Protein AF-A0A7X7T8X7-F1 (afdb_monomer_lite)

pLDDT: mean 80.02, std 18.29, range [38.0, 97.75]

Secondary structure (DSSP, 8-state):
---------------SS-PPEEEEEES-SS--TT----EEEEESS--S-TT-TTT---EEEEEPTTS-EEEEE-------EE-SS-TT-EE-----

Structure (mmCIF, N/CA/C/O backbone):
data_AF-A0A7X7T8X7-F1
#
_entry.id   AF-A0A7X7T8X7-F1
#
loop_
_atom_site.group_PDB
_atom_site.id
_atom_site.type_symbol
_atom_site.label_atom_id
_atom_site.label_alt_id
_atom_site.label_comp_id
_atom_site.label_asym_id
_atom_site.label_entity_id
_atom_site.label_seq_id
_atom_site.pdbx_PDB_ins_code
_atom_site.Cartn_x
_atom_site.Cartn_y
_atom_site.Cartn_z
_atom_site.occupancy
_atom_site.B_iso_or_equiv
_atom_site.auth_seq_id
_atom_site.auth_comp_id
_atom_site.auth_asym_id
_atom_site.auth_atom_id
_atom_site.pdbx_PDB_model_num
ATOM 1 N N . MET A 1 1 ? 59.453 -0.781 17.212 1.00 38.00 1 MET A N 1
ATOM 2 C CA . MET A 1 1 ? 58.799 -1.520 16.116 1.00 38.00 1 MET A CA 1
ATOM 3 C C . MET A 1 1 ? 57.354 -1.756 16.537 1.00 38.00 1 MET A C 1
ATOM 5 O O . MET A 1 1 ? 57.123 -2.426 17.528 1.00 38.00 1 MET A O 1
ATOM 9 N N . ILE A 1 2 ? 56.467 -1.016 15.872 1.00 48.25 2 ILE A N 1
ATOM 10 C CA . ILE A 1 2 ? 54.995 -1.018 15.793 1.00 48.25 2 ILE A CA 1
ATOM 11 C C . ILE A 1 2 ? 54.175 -2.142 16.465 1.00 48.25 2 ILE A C 1
ATOM 13 O O . ILE A 1 2 ? 54.351 -3.315 16.159 1.00 48.25 2 ILE A O 1
ATOM 17 N N . LEU A 1 3 ? 53.161 -1.737 17.243 1.00 40.50 3 LEU A N 1
ATOM 18 C CA . LEU A 1 3 ? 51.887 -2.458 17.383 1.00 40.50 3 LEU A CA 1
ATOM 19 C C . LEU A 1 3 ? 50.755 -1.425 17.579 1.00 40.50 3 LEU A C 1
ATOM 21 O O . LEU A 1 3 ? 50.636 -0.812 18.633 1.00 40.50 3 LEU A O 1
ATOM 25 N N . SER A 1 4 ? 50.161 -0.964 16.474 1.00 47.97 4 SER A N 1
ATOM 26 C CA . SER A 1 4 ? 48.800 -1.310 16.014 1.00 47.97 4 SER A CA 1
ATOM 27 C C . SER A 1 4 ? 47.686 -1.008 17.021 1.00 47.97 4 SER A C 1
ATOM 29 O O . SER A 1 4 ? 47.231 -1.885 17.748 1.00 47.97 4 SER A O 1
ATOM 31 N N . GLY A 1 5 ? 47.203 0.237 16.998 1.00 48.91 5 GLY A N 1
ATOM 32 C CA . GLY A 1 5 ? 45.880 0.594 17.501 1.00 48.91 5 GLY A CA 1
ATOM 33 C C . GLY A 1 5 ? 44.852 0.405 16.388 1.00 48.91 5 GLY A C 1
ATOM 34 O O . GLY A 1 5 ? 44.849 1.156 15.414 1.00 48.91 5 GLY A O 1
ATOM 35 N N . LEU A 1 6 ? 44.003 -0.613 16.516 1.00 48.28 6 LEU A N 1
ATOM 36 C CA . LEU A 1 6 ? 42.845 -0.810 15.651 1.00 48.28 6 LEU A CA 1
ATOM 37 C C . LEU A 1 6 ? 41.835 0.305 15.970 1.00 48.28 6 LEU A C 1
ATOM 39 O O . LEU A 1 6 ? 41.095 0.227 16.947 1.00 48.28 6 LEU A O 1
ATOM 43 N N . CYS A 1 7 ? 41.853 1.386 15.193 1.00 43.59 7 CYS A N 1
ATOM 44 C CA . CYS A 1 7 ? 40.827 2.418 15.267 1.00 43.59 7 CYS A CA 1
ATOM 45 C C . CYS A 1 7 ? 39.565 1.856 14.603 1.00 43.59 7 CYS A C 1
ATOM 47 O O . CYS A 1 7 ? 39.525 1.666 13.388 1.00 43.59 7 CYS A O 1
ATOM 49 N N . LEU A 1 8 ? 38.558 1.519 15.409 1.00 38.38 8 LEU A N 1
ATOM 50 C CA . LEU A 1 8 ? 37.237 1.160 14.913 1.00 38.38 8 LEU A CA 1
ATOM 51 C C . LEU A 1 8 ? 36.558 2.445 14.423 1.00 38.38 8 LEU A C 1
ATOM 53 O O . LEU A 1 8 ? 35.901 3.144 15.192 1.00 38.38 8 LEU A O 1
ATOM 57 N N . THR A 1 9 ? 36.754 2.795 13.155 1.00 55.06 9 THR A N 1
ATOM 58 C CA . THR A 1 9 ? 36.040 3.916 12.545 1.00 55.06 9 THR A CA 1
ATOM 59 C C . THR A 1 9 ? 34.604 3.476 12.278 1.00 55.06 9 THR A C 1
ATOM 61 O O . THR A 1 9 ? 34.336 2.742 11.329 1.00 55.06 9 THR A O 1
ATOM 64 N N . ALA A 1 10 ? 33.667 3.901 13.124 1.00 53.84 10 ALA A N 1
ATOM 65 C CA . ALA A 1 10 ? 32.249 3.798 12.815 1.00 53.84 10 ALA A CA 1
ATOM 66 C C . ALA A 1 10 ? 31.944 4.742 11.642 1.00 53.84 10 ALA A C 1
ATOM 68 O O . ALA A 1 10 ? 31.911 5.961 11.804 1.00 53.84 10 ALA A O 1
ATOM 69 N N . ALA A 1 11 ? 31.758 4.187 10.445 1.00 55.69 11 ALA A N 1
ATOM 70 C CA . ALA A 1 11 ? 31.196 4.938 9.335 1.00 55.69 11 ALA A CA 1
ATOM 71 C C . ALA A 1 11 ? 29.696 5.103 9.596 1.00 55.69 11 ALA A C 1
ATOM 73 O O . ALA A 1 11 ? 28.931 4.141 9.537 1.00 55.69 11 ALA A O 1
ATOM 74 N N . ILE A 1 12 ? 29.275 6.327 9.903 1.00 49.31 12 ILE A N 1
ATOM 75 C CA . ILE A 1 12 ? 27.864 6.695 9.875 1.00 49.31 12 ILE A CA 1
ATOM 76 C C . ILE A 1 12 ? 27.509 6.777 8.391 1.00 49.31 12 ILE A C 1
ATOM 78 O O . ILE A 1 12 ? 27.818 7.769 7.736 1.00 49.31 12 ILE A O 1
ATOM 82 N N . VAL A 1 13 ? 26.947 5.710 7.825 1.00 54.91 13 VAL A N 1
ATOM 83 C CA . VAL A 1 13 ? 26.333 5.793 6.498 1.00 54.91 13 VAL A CA 1
ATOM 84 C C . VAL A 1 13 ? 25.006 6.514 6.721 1.00 54.91 13 VAL A C 1
ATOM 86 O O . VAL A 1 13 ? 24.137 5.943 7.385 1.00 54.91 13 VAL A O 1
ATOM 89 N N . PRO A 1 14 ? 24.825 7.767 6.266 1.00 51.22 14 PRO A N 1
ATOM 90 C CA . PRO A 1 14 ? 23.514 8.381 6.333 1.00 51.22 14 PRO A CA 1
ATOM 91 C C . PRO A 1 14 ? 22.576 7.504 5.505 1.00 51.22 14 PRO A C 1
ATOM 93 O O . PRO A 1 14 ? 22.747 7.374 4.292 1.00 51.22 14 PRO A O 1
ATOM 96 N N . VAL A 1 15 ? 21.592 6.876 6.154 1.00 54.00 15 VAL A N 1
ATOM 97 C CA . VAL A 1 15 ? 20.432 6.390 5.413 1.00 54.00 15 VAL A CA 1
ATOM 98 C C . VAL A 1 15 ? 19.807 7.665 4.852 1.00 54.00 15 VAL A C 1
ATOM 100 O O . VAL A 1 15 ? 19.369 8.533 5.605 1.00 54.00 15 VAL A O 1
ATOM 103 N N . LEU A 1 16 ? 19.913 7.867 3.541 1.00 53.94 16 LEU A N 1
ATOM 104 C CA . LEU A 1 16 ? 19.284 8.990 2.852 1.00 53.94 16 LEU A CA 1
ATOM 105 C C . LEU A 1 16 ? 17.798 8.978 3.231 1.00 53.94 16 LEU A C 1
ATOM 107 O O . LEU A 1 16 ? 17.111 8.064 2.803 1.00 53.94 16 LEU A O 1
ATOM 111 N N . GLY A 1 17 ? 17.380 9.911 4.100 1.00 61.19 17 GLY A N 1
ATOM 112 C CA . GLY A 1 17 ? 16.025 10.226 4.594 1.00 61.19 17 GLY A CA 1
ATOM 113 C C . GLY A 1 17 ? 15.016 9.081 4.667 1.00 61.19 17 GLY A C 1
ATOM 114 O O . GLY A 1 17 ? 14.618 8.574 3.627 1.00 61.19 17 GLY A O 1
ATOM 115 N N . ALA A 1 18 ? 14.562 8.690 5.864 1.00 76.50 18 ALA A N 1
ATOM 116 C CA . ALA A 1 18 ? 13.507 7.680 6.043 1.00 76.50 18 ALA A CA 1
ATOM 117 C C . ALA A 1 18 ? 12.357 7.868 5.031 1.00 76.50 18 ALA A C 1
ATOM 119 O O . ALA A 1 18 ? 11.948 8.997 4.773 1.00 76.50 18 ALA A O 1
ATOM 120 N N . THR A 1 19 ? 11.872 6.781 4.421 1.00 86.31 19 THR A N 1
ATOM 121 C CA . THR A 1 19 ? 10.696 6.859 3.543 1.00 86.31 19 THR A CA 1
ATOM 122 C C . THR A 1 19 ? 9.521 7.391 4.352 1.00 86.31 19 THR A C 1
ATOM 124 O O . THR A 1 19 ? 9.165 6.818 5.380 1.00 86.31 19 THR A O 1
ATOM 127 N N . GLU A 1 20 ? 8.919 8.474 3.880 1.00 91.69 20 GLU A N 1
ATOM 128 C CA . GLU A 1 20 ? 7.760 9.091 4.513 1.00 91.69 20 GLU A CA 1
ATOM 129 C C . GLU A 1 20 ? 6.502 8.699 3.746 1.00 91.69 20 GLU A C 1
ATOM 131 O O . GLU A 1 20 ? 6.500 8.668 2.513 1.00 91.69 20 GLU A O 1
ATOM 136 N N . ILE A 1 21 ? 5.432 8.417 4.487 1.00 92.12 21 ILE A N 1
ATOM 137 C CA . ILE A 1 21 ? 4.090 8.228 3.939 1.00 92.12 21 ILE A CA 1
ATOM 138 C C . ILE A 1 21 ? 3.353 9.558 4.064 1.00 92.12 21 ILE A C 1
ATOM 140 O O . ILE A 1 21 ? 3.303 10.151 5.141 1.00 92.12 21 ILE A O 1
ATOM 144 N N . SER A 1 22 ? 2.758 10.019 2.972 1.00 95.06 22 SER A N 1
ATOM 145 C CA . SER A 1 22 ? 1.979 11.258 2.930 1.00 95.06 22 SER A CA 1
ATOM 146 C C . SER A 1 22 ? 0.739 11.101 2.051 1.00 95.06 22 SER A C 1
ATOM 148 O O . SER A 1 22 ? 0.559 10.077 1.393 1.00 95.06 22 SER A O 1
ATOM 150 N N . GLY A 1 23 ? -0.145 12.105 2.059 1.00 93.44 23 GLY A N 1
ATOM 151 C CA . GLY A 1 23 ? -1.290 12.151 1.144 1.00 93.44 23 GLY A CA 1
ATOM 152 C C . GLY A 1 23 ? -2.255 10.974 1.294 1.00 93.44 23 GLY A C 1
ATOM 153 O O . GLY A 1 23 ? -2.780 10.498 0.294 1.00 93.44 23 GLY A O 1
ATOM 154 N N . ILE A 1 24 ? -2.453 10.481 2.523 1.00 94.19 24 ILE A N 1
ATOM 155 C CA . ILE A 1 24 ? -3.385 9.382 2.787 1.00 94.19 24 ILE A CA 1
ATOM 156 C C . ILE A 1 24 ? -4.797 9.847 2.427 1.00 94.19 24 IL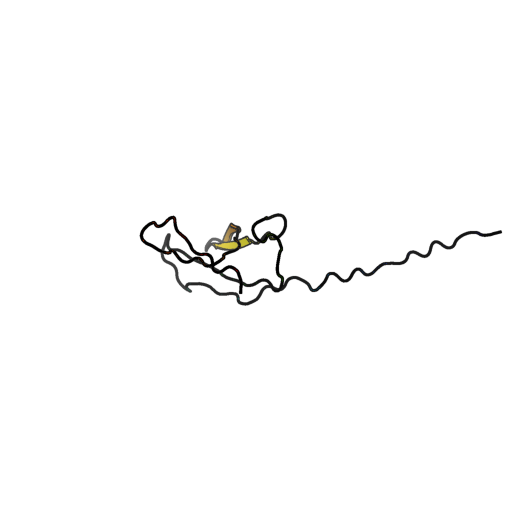E A C 1
ATOM 158 O O . ILE A 1 24 ? -5.321 10.794 3.016 1.00 94.19 24 ILE A O 1
ATOM 162 N N . GLY A 1 25 ? -5.405 9.167 1.465 1.00 95.00 25 GLY A N 1
ATOM 163 C CA . GLY A 1 25 ? -6.762 9.403 1.004 1.00 95.00 25 GLY A CA 1
ATOM 164 C C . GLY A 1 25 ? -7.540 8.099 0.927 1.00 95.00 25 GLY A C 1
ATOM 165 O O . GLY A 1 25 ? -6.966 7.020 0.799 1.00 95.00 25 GLY A O 1
ATOM 166 N N . GLN A 1 26 ? -8.861 8.209 0.996 1.00 95.00 26 GLN A N 1
ATOM 167 C CA . GLN A 1 26 ? -9.776 7.095 0.773 1.00 95.00 26 GLN A CA 1
ATOM 168 C C . GLN A 1 26 ? -10.870 7.521 -0.199 1.00 95.00 26 GLN A C 1
ATOM 170 O O . GLN A 1 26 ? -11.282 8.683 -0.201 1.00 95.00 26 GLN A O 1
ATOM 175 N N . ASN A 1 27 ? -11.363 6.586 -1.007 1.00 94.75 27 ASN A N 1
ATOM 176 C CA . ASN A 1 27 ? -12.387 6.887 -2.007 1.00 94.75 27 ASN A CA 1
ATOM 177 C C . ASN A 1 27 ? -13.785 7.141 -1.407 1.00 94.75 27 ASN A C 1
ATOM 179 O O . ASN A 1 27 ? -14.598 7.809 -2.041 1.00 94.75 27 ASN A O 1
ATOM 183 N N . SER A 1 28 ? -14.087 6.612 -0.215 1.00 94.25 28 SER A N 1
ATOM 184 C CA . SER A 1 28 ? -15.375 6.810 0.465 1.00 94.25 28 SER A CA 1
ATOM 185 C C . SER A 1 28 ? -15.272 6.594 1.978 1.00 94.25 28 SER A C 1
ATOM 187 O O . SER A 1 28 ? -14.476 5.783 2.432 1.00 94.25 28 SER A O 1
ATOM 189 N N . GLY A 1 29 ? -16.096 7.290 2.769 1.00 92.06 29 GLY A N 1
ATOM 190 C CA . GLY A 1 29 ? -16.243 7.035 4.213 1.00 92.06 29 GLY A CA 1
ATOM 191 C C . GLY A 1 29 ? -17.234 5.915 4.553 1.00 92.06 29 GLY A C 1
ATOM 192 O O . GLY A 1 29 ? -17.227 5.403 5.668 1.00 92.06 29 GLY A O 1
ATOM 193 N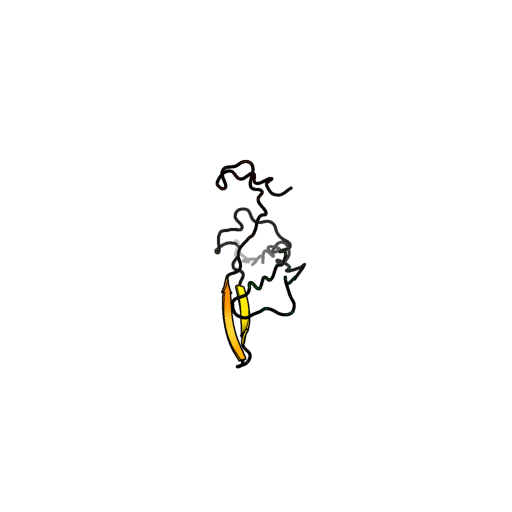 N . GLU A 1 30 ? -18.066 5.520 3.591 1.00 93.25 30 GLU A N 1
ATOM 194 C CA . GLU A 1 30 ? -19.029 4.428 3.714 1.00 93.25 30 GLU A CA 1
ATOM 195 C C . GLU A 1 30 ? -18.991 3.581 2.441 1.00 93.25 30 GLU A C 1
ATOM 197 O O . GLU A 1 30 ? -18.990 4.113 1.327 1.00 93.25 30 GLU A O 1
ATOM 202 N N . VAL A 1 31 ? -18.944 2.257 2.582 1.00 93.19 31 VAL A N 1
ATOM 203 C CA . VAL A 1 31 ? -18.914 1.341 1.437 1.00 93.19 31 VAL A CA 1
ATOM 204 C C . VAL A 1 31 ? -19.971 0.262 1.590 1.00 93.19 31 VAL A C 1
ATOM 206 O O . VAL A 1 31 ? -20.138 -0.330 2.656 1.00 93.19 31 VAL A O 1
ATOM 209 N N . GLY A 1 32 ? -20.690 -0.005 0.501 1.00 93.56 32 GLY A N 1
ATOM 210 C CA . GLY A 1 32 ? -21.638 -1.110 0.447 1.00 93.56 32 GLY A CA 1
ATOM 211 C C . GLY A 1 32 ? -20.940 -2.466 0.559 1.00 93.56 32 GLY A C 1
ATOM 212 O O . GLY A 1 32 ? -19.740 -2.610 0.313 1.00 93.56 32 GLY A O 1
ATOM 213 N N . ARG A 1 33 ? -21.705 -3.509 0.888 1.00 92.00 33 ARG A N 1
ATOM 214 C CA . ARG A 1 33 ? -21.178 -4.877 0.895 1.00 92.00 33 ARG A CA 1
ATOM 215 C C . ARG A 1 33 ? -20.700 -5.252 -0.512 1.00 92.00 33 ARG A C 1
ATOM 217 O O . ARG A 1 33 ? -21.456 -5.110 -1.466 1.00 92.00 33 ARG A O 1
ATOM 224 N N . TYR A 1 34 ? -19.466 -5.746 -0.608 1.00 91.38 34 TYR A N 1
ATOM 225 C CA . TYR A 1 34 ? -18.782 -6.077 -1.869 1.00 91.38 34 TYR A CA 1
ATOM 226 C C . TYR A 1 34 ? -18.491 -4.877 -2.787 1.00 91.38 34 TYR A C 1
ATOM 228 O O . TYR A 1 34 ? -18.046 -5.072 -3.916 1.00 91.38 34 TYR A O 1
ATOM 236 N N . ALA A 1 35 ? -18.710 -3.643 -2.322 1.00 94.81 35 ALA A N 1
ATOM 237 C CA . ALA A 1 35 ? -18.305 -2.452 -3.055 1.00 94.81 35 ALA A CA 1
ATOM 238 C C . ALA A 1 35 ? -16.791 -2.221 -2.933 1.00 94.81 35 ALA A C 1
ATOM 240 O O . ALA A 1 35 ? -16.154 -2.644 -1.966 1.00 94.81 35 ALA A O 1
ATOM 241 N N . LYS A 1 36 ? -16.218 -1.514 -3.912 1.00 93.50 36 LYS A N 1
ATOM 242 C CA . LYS A 1 36 ? -14.797 -1.164 -3.907 1.00 93.50 36 LYS A CA 1
ATOM 243 C C . LYS A 1 36 ? -14.510 -0.087 -2.857 1.00 93.50 36 LYS A C 1
ATOM 245 O O . LYS A 1 36 ? -14.999 1.038 -2.967 1.00 93.50 36 LYS A O 1
ATOM 250 N N . PHE A 1 37 ? -13.652 -0.424 -1.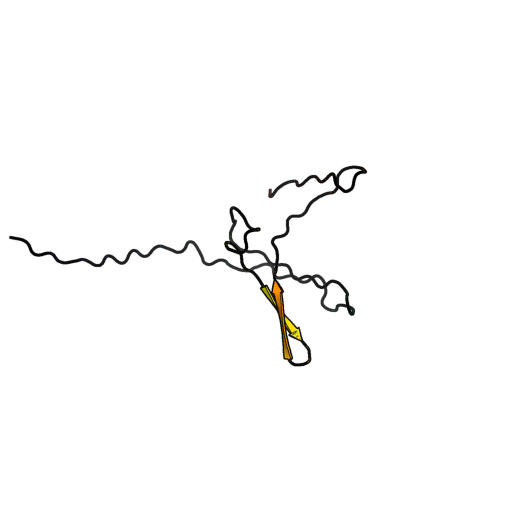903 1.00 93.88 37 PHE A N 1
ATOM 251 C CA . PHE A 1 37 ? -12.971 0.533 -1.039 1.00 93.88 37 PHE A CA 1
ATOM 252 C C . PHE A 1 37 ? -11.511 0.636 -1.471 1.00 93.88 37 PHE A C 1
ATOM 254 O O . PHE A 1 37 ? -10.875 -0.384 -1.730 1.00 93.88 37 PHE A O 1
ATOM 261 N N . GLU A 1 38 ? -10.990 1.852 -1.558 1.00 94.69 38 GLU A N 1
ATOM 262 C CA . GLU A 1 38 ? -9.629 2.118 -2.007 1.00 94.69 38 GLU A CA 1
ATOM 263 C C . GLU A 1 38 ? -8.982 3.149 -1.084 1.00 94.69 38 GLU A C 1
ATOM 265 O O . GLU A 1 38 ? -9.586 4.181 -0.781 1.00 94.69 38 GLU A O 1
ATOM 270 N N . VAL A 1 39 ? -7.759 2.847 -0.647 1.00 94.31 39 VAL A N 1
ATOM 271 C CA . VAL A 1 39 ? -6.887 3.759 0.096 1.00 94.31 39 VAL A CA 1
ATOM 272 C C . VAL A 1 39 ? -5.689 4.058 -0.786 1.00 94.31 39 VAL A C 1
ATOM 274 O O . VAL A 1 39 ? -5.076 3.143 -1.334 1.00 94.31 39 VAL A O 1
ATOM 277 N N . SER A 1 40 ? -5.345 5.332 -0.892 1.00 95.44 40 SER A N 1
ATOM 278 C CA . SER A 1 40 ? -4.194 5.808 -1.652 1.00 95.44 40 SER A CA 1
ATOM 279 C C . SER A 1 40 ? -3.264 6.577 -0.724 1.00 95.44 40 SER A C 1
ATOM 281 O O . SER A 1 40 ? -3.716 7.254 0.197 1.00 95.44 40 SER A O 1
ATOM 283 N N . PHE A 1 41 ? -1.962 6.476 -0.956 1.00 94.19 41 PHE A N 1
ATOM 284 C CA . PHE A 1 41 ? -0.944 7.245 -0.248 1.00 94.19 41 PHE A CA 1
ATOM 285 C C . PHE A 1 41 ? 0.269 7.438 -1.157 1.00 94.19 41 PHE A C 1
ATOM 287 O O . PHE A 1 41 ? 0.434 6.738 -2.154 1.00 94.19 41 PHE A O 1
ATOM 294 N N . SER A 1 42 ? 1.118 8.399 -0.812 1.00 94.06 42 SER A N 1
ATOM 295 C CA . SER A 1 42 ? 2.366 8.693 -1.516 1.00 94.06 42 SER A CA 1
ATOM 296 C C . SER A 1 42 ? 3.567 8.340 -0.649 1.00 94.06 42 SER A C 1
ATOM 298 O O . SER A 1 42 ? 3.537 8.534 0.568 1.00 94.06 42 SER A O 1
ATOM 300 N N . LEU A 1 43 ? 4.634 7.862 -1.287 1.00 92.69 43 LEU A N 1
ATOM 301 C CA . LEU A 1 43 ? 5.940 7.659 -0.666 1.00 92.69 43 LEU A CA 1
ATOM 302 C C . LEU A 1 43 ? 6.872 8.804 -1.073 1.00 92.69 43 LEU A C 1
ATOM 304 O O . LEU A 1 43 ? 6.891 9.195 -2.236 1.00 92.69 43 LEU A O 1
ATOM 308 N N . SER A 1 44 ? 7.670 9.329 -0.141 1.00 91.31 44 SER A N 1
ATOM 309 C CA . SER A 1 44 ? 8.579 10.465 -0.399 1.00 91.31 44 SER A CA 1
ATOM 310 C C . SER A 1 44 ? 9.776 10.145 -1.304 1.00 91.31 44 SER A C 1
ATOM 312 O O . SER A 1 44 ? 10.604 11.016 -1.570 1.00 91.31 44 SER A O 1
ATOM 314 N N . ARG A 1 45 ? 9.896 8.897 -1.766 1.00 89.75 45 ARG A N 1
ATOM 315 C CA . ARG A 1 45 ? 11.021 8.407 -2.561 1.00 89.75 45 ARG A CA 1
ATOM 316 C C . ARG A 1 45 ? 10.564 7.897 -3.922 1.00 89.75 45 ARG A C 1
ATOM 318 O O . ARG A 1 45 ? 9.456 7.389 -4.074 1.00 89.75 45 ARG A O 1
ATOM 325 N N . THR A 1 46 ? 11.478 7.965 -4.881 1.00 88.06 46 THR A N 1
ATOM 326 C CA . THR A 1 46 ? 11.350 7.319 -6.190 1.00 88.06 46 THR A CA 1
ATOM 327 C C . THR A 1 46 ? 12.123 6.005 -6.182 1.00 88.06 46 THR A C 1
ATOM 329 O O . THR A 1 46 ? 13.170 5.896 -5.540 1.00 88.06 46 THR A O 1
ATOM 332 N N . TYR A 1 47 ? 11.612 5.010 -6.900 1.00 88.38 47 TYR A N 1
ATOM 333 C CA . TYR A 1 47 ? 12.159 3.659 -6.945 1.00 88.38 47 TYR A CA 1
ATOM 334 C C . TYR A 1 47 ? 12.392 3.252 -8.398 1.00 88.38 47 TYR A C 1
ATOM 336 O O . TYR A 1 47 ? 11.595 3.602 -9.265 1.00 88.38 47 TYR A O 1
ATOM 344 N N . ASN A 1 48 ? 13.478 2.521 -8.658 1.00 88.81 48 ASN A N 1
ATOM 345 C CA . ASN A 1 48 ? 13.814 2.074 -10.015 1.00 88.81 48 ASN A CA 1
ATOM 346 C C . ASN A 1 48 ? 12.809 1.044 -10.547 1.00 88.81 48 ASN A C 1
ATOM 348 O O . ASN A 1 48 ? 12.469 1.078 -11.724 1.00 88.81 48 ASN A O 1
ATOM 352 N N . ASP A 1 49 ? 12.341 0.154 -9.672 1.00 90.50 49 ASP A N 1
ATOM 353 C CA . ASP A 1 49 ? 11.278 -0.804 -9.957 1.00 90.50 49 ASP A CA 1
ATOM 354 C C . ASP A 1 49 ? 10.293 -0.812 -8.776 1.00 90.50 49 ASP A C 1
ATOM 356 O O . ASP A 1 49 ? 10.515 -1.499 -7.779 1.00 90.50 49 ASP A O 1
ATOM 360 N N . PRO A 1 50 ? 9.237 0.016 -8.820 1.00 91.31 50 PRO A N 1
ATOM 361 C CA . PRO A 1 50 ? 8.270 0.101 -7.732 1.00 91.31 50 PRO A CA 1
ATOM 362 C C . PRO A 1 50 ? 7.284 -1.079 -7.703 1.00 91.31 50 PRO A C 1
ATOM 364 O O . PRO A 1 50 ? 6.425 -1.118 -6.823 1.00 91.31 50 PRO A O 1
ATOM 367 N N . PHE A 1 51 ? 7.371 -2.014 -8.657 1.00 92.12 51 PHE A N 1
ATOM 368 C CA . PHE A 1 51 ? 6.503 -3.190 -8.731 1.00 92.12 51 PHE A CA 1
ATOM 369 C C . PHE A 1 51 ? 7.121 -4.426 -8.062 1.00 92.12 51 PHE A C 1
ATOM 371 O O . PHE A 1 51 ? 6.398 -5.386 -7.794 1.00 92.12 51 PHE A O 1
ATOM 378 N N . ASP A 1 52 ? 8.427 -4.410 -7.774 1.00 91.75 52 ASP A N 1
ATOM 379 C CA . ASP A 1 52 ? 9.106 -5.480 -7.043 1.00 91.75 52 ASP A CA 1
ATOM 380 C C . ASP A 1 52 ? 8.801 -5.390 -5.531 1.00 91.75 52 ASP A C 1
ATOM 382 O O . ASP A 1 52 ? 9.219 -4.427 -4.871 1.00 91.75 52 ASP A O 1
ATOM 386 N N . PRO A 1 53 ? 8.126 -6.394 -4.933 1.00 90.69 53 PRO A N 1
ATOM 387 C CA . PRO A 1 53 ? 7.849 -6.411 -3.499 1.00 90.69 53 PRO A CA 1
ATOM 388 C C . PRO A 1 53 ? 9.116 -6.493 -2.631 1.00 90.69 53 PRO A C 1
ATOM 390 O O . PRO A 1 53 ? 9.062 -6.169 -1.448 1.00 90.69 53 PRO A O 1
ATOM 393 N N . ALA A 1 54 ? 10.274 -6.880 -3.183 1.00 91.75 54 ALA A N 1
ATOM 394 C CA . ALA A 1 54 ? 11.551 -6.795 -2.473 1.00 91.75 54 ALA A CA 1
ATOM 395 C C . ALA A 1 54 ? 12.058 -5.346 -2.319 1.00 91.75 54 ALA A C 1
ATOM 397 O O . ALA A 1 54 ? 12.936 -5.088 -1.491 1.00 91.75 54 ALA A O 1
ATOM 398 N N . ILE A 1 55 ? 11.517 -4.403 -3.101 1.00 90.44 55 ILE A N 1
ATOM 399 C CA . ILE A 1 55 ? 11.849 -2.973 -3.062 1.00 90.44 55 ILE A CA 1
ATOM 400 C C . ILE A 1 55 ? 10.787 -2.190 -2.281 1.00 90.44 55 ILE A C 1
ATOM 402 O O . ILE A 1 55 ? 11.140 -1.369 -1.428 1.00 90.44 55 ILE A O 1
ATOM 406 N N . ILE A 1 56 ? 9.501 -2.438 -2.552 1.00 91.00 56 ILE A N 1
ATOM 407 C CA . ILE A 1 56 ? 8.373 -1.824 -1.839 1.00 91.00 56 ILE A CA 1
ATOM 408 C C . ILE A 1 56 ? 7.405 -2.918 -1.389 1.00 91.00 56 ILE A C 1
ATOM 410 O O . ILE A 1 56 ? 6.650 -3.452 -2.194 1.00 91.00 56 ILE A O 1
ATOM 414 N N . ASP A 1 57 ? 7.369 -3.184 -0.084 1.00 92.69 57 ASP A N 1
ATOM 415 C CA . ASP A 1 57 ? 6.349 -4.030 0.538 1.00 92.69 57 ASP A CA 1
ATOM 416 C C . ASP A 1 57 ? 5.427 -3.157 1.392 1.00 92.69 57 ASP A C 1
ATOM 418 O O . ASP A 1 57 ? 5.807 -2.660 2.457 1.00 92.69 57 ASP A O 1
ATOM 422 N N . ALA A 1 58 ? 4.223 -2.910 0.883 1.00 92.00 58 ALA A N 1
ATOM 423 C CA . ALA A 1 58 ? 3.210 -2.129 1.568 1.00 92.00 58 ALA A CA 1
ATOM 424 C C . ALA A 1 58 ? 1.939 -2.958 1.735 1.00 92.00 58 ALA A C 1
ATOM 426 O O . ALA A 1 58 ? 1.453 -3.592 0.801 1.00 92.00 58 ALA A O 1
ATOM 427 N N . VAL A 1 59 ? 1.366 -2.905 2.935 1.00 94.50 59 VAL A N 1
ATOM 428 C CA . VAL A 1 59 ? 0.128 -3.604 3.279 1.00 94.50 59 VAL A CA 1
ATOM 429 C C . VAL A 1 59 ? -0.833 -2.666 3.995 1.00 94.50 59 VAL A C 1
ATOM 431 O O . VAL A 1 59 ? -0.424 -1.756 4.715 1.00 94.50 59 VAL A O 1
ATOM 434 N N . VAL A 1 60 ? -2.127 -2.922 3.836 1.00 91.88 60 VAL A N 1
ATOM 435 C CA . VAL A 1 60 ? -3.198 -2.293 4.610 1.00 91.88 60 VAL A CA 1
ATOM 436 C C . VAL A 1 60 ? -3.778 -3.330 5.561 1.00 91.88 60 VAL A C 1
ATOM 438 O O . VAL A 1 60 ? -4.086 -4.454 5.161 1.00 91.88 60 VAL A O 1
ATOM 441 N N . ILE A 1 61 ? -3.937 -2.952 6.827 1.00 95.19 61 ILE A N 1
ATOM 442 C CA . ILE A 1 61 ? -4.582 -3.784 7.843 1.00 95.19 61 ILE A CA 1
ATOM 443 C C . ILE A 1 61 ? -5.999 -3.258 8.054 1.00 95.19 61 ILE A C 1
ATOM 445 O O . ILE A 1 61 ? -6.195 -2.144 8.535 1.00 95.19 61 ILE A O 1
ATOM 449 N N . PHE A 1 62 ? -6.988 -4.077 7.716 1.00 91.81 62 PHE A N 1
ATOM 450 C CA . PHE A 1 62 ? -8.392 -3.811 7.994 1.00 91.81 62 PHE A CA 1
ATOM 451 C C . PHE A 1 62 ? -8.800 -4.463 9.306 1.00 91.81 62 PHE A C 1
ATOM 453 O O . PHE A 1 62 ? -8.729 -5.685 9.436 1.00 91.81 62 PHE A O 1
ATOM 460 N N . THR A 1 63 ? -9.290 -3.663 10.248 1.00 94.50 63 THR A N 1
ATOM 461 C CA . THR A 1 63 ? -9.919 -4.166 11.473 1.00 94.50 63 THR A CA 1
ATOM 462 C C . THR A 1 63 ? -11.410 -4.361 11.231 1.00 94.50 63 THR A C 1
ATOM 464 O O . THR A 1 63 ? -12.126 -3.424 10.877 1.00 94.50 63 THR A O 1
ATOM 467 N N . ARG A 1 64 ? -11.889 -5.590 11.409 1.00 91.38 64 ARG A N 1
ATOM 468 C CA . ARG A 1 64 ? -13.305 -5.943 11.315 1.00 91.38 64 ARG A CA 1
ATOM 469 C C . ARG A 1 64 ? -14.057 -5.521 12.588 1.00 91.38 64 ARG A C 1
ATOM 471 O O . ARG A 1 64 ? -13.435 -5.325 13.631 1.00 91.38 64 ARG A O 1
ATOM 478 N N . PRO A 1 65 ? -15.400 -5.433 12.550 1.00 91.69 65 PRO A N 1
ATOM 479 C CA . PRO A 1 65 ? -16.195 -5.101 13.737 1.00 91.69 65 PRO A CA 1
ATOM 480 C C . PRO A 1 65 ? -16.024 -6.073 14.914 1.00 91.69 65 PRO A C 1
ATOM 482 O O . PRO A 1 65 ? -16.212 -5.682 16.060 1.00 91.69 65 PRO A O 1
ATOM 485 N N . ASP A 1 66 ? -15.651 -7.327 14.646 1.00 95.56 66 ASP A N 1
ATOM 486 C CA . ASP A 1 66 ? -15.327 -8.337 15.663 1.00 95.56 66 ASP A CA 1
ATOM 487 C C . ASP A 1 66 ? -13.878 -8.238 16.185 1.00 95.56 66 ASP A C 1
ATOM 489 O O . ASP A 1 66 ? -13.409 -9.139 16.877 1.00 95.56 66 ASP A O 1
ATOM 493 N N . LEU A 1 67 ? -13.170 -7.151 15.851 1.00 95.62 67 LEU A N 1
ATOM 494 C CA . LEU A 1 67 ? -11.760 -6.874 16.149 1.00 95.62 67 LEU A CA 1
ATOM 495 C C . LEU A 1 67 ? -10.748 -7.803 15.463 1.00 95.62 67 LEU A C 1
ATOM 497 O O . LEU A 1 67 ? -9.544 -7.627 15.653 1.00 95.62 67 LEU A O 1
ATOM 501 N N . SER A 1 68 ? -11.190 -8.755 14.637 1.00 97.12 68 SER A N 1
ATOM 502 C CA . SER A 1 68 ? -10.267 -9.531 13.809 1.00 97.12 6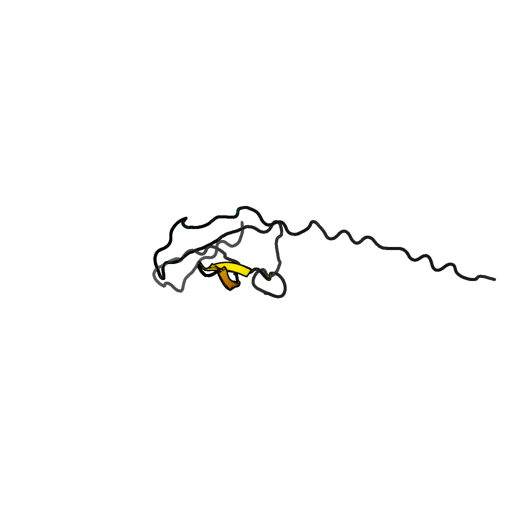8 SER A CA 1
ATOM 503 C C . SER A 1 68 ? -9.658 -8.660 12.708 1.00 97.12 68 SER A C 1
ATOM 505 O O . SER A 1 68 ? -10.242 -7.658 12.289 1.00 97.12 68 SER A O 1
ATOM 507 N N . THR A 1 69 ? -8.472 -9.029 12.229 1.00 97.75 69 THR A N 1
ATOM 508 C CA . THR A 1 69 ? -7.763 -8.270 11.195 1.00 97.75 69 THR A CA 1
ATOM 509 C C . THR A 1 69 ? -7.687 -9.026 9.875 1.00 97.75 69 THR A C 1
ATOM 511 O O . THR A 1 69 ? -7.664 -10.257 9.825 1.00 97.75 69 THR A O 1
ATOM 514 N N . VAL A 1 70 ? -7.650 -8.267 8.782 1.00 95.38 70 VAL A N 1
ATOM 515 C CA . VAL A 1 70 ? -7.326 -8.754 7.439 1.00 95.38 70 VAL A CA 1
ATOM 516 C C . VAL A 1 70 ? -6.209 -7.893 6.883 1.00 95.38 70 VAL A C 1
ATOM 518 O O . VAL A 1 70 ? -6.346 -6.674 6.824 1.00 95.38 70 VAL A O 1
ATOM 521 N N . THR A 1 71 ? -5.127 -8.529 6.451 1.00 96.62 71 THR A N 1
ATOM 522 C CA . THR A 1 71 ? -4.019 -7.856 5.771 1.00 96.62 71 THR A CA 1
ATOM 523 C C . THR A 1 71 ? -4.214 -7.963 4.267 1.00 96.62 71 THR A C 1
ATOM 525 O O . THR A 1 71 ? -4.430 -9.058 3.748 1.00 96.62 71 THR A O 1
ATOM 528 N N . VAL A 1 72 ? -4.137 -6.833 3.571 1.00 94.81 72 VAL A N 1
ATOM 529 C CA . VAL A 1 72 ? -4.267 -6.749 2.114 1.00 94.81 72 VAL A CA 1
ATOM 530 C C . VAL A 1 72 ? -3.004 -6.098 1.547 1.00 94.81 72 VAL A C 1
ATOM 532 O O . VAL A 1 72 ? -2.665 -4.998 1.987 1.00 94.81 72 VAL A O 1
ATOM 535 N N . PRO A 1 73 ? -2.302 -6.736 0.595 1.00 94.94 73 PRO A N 1
ATOM 536 C CA . PRO A 1 73 ? -1.180 -6.111 -0.097 1.00 94.94 73 PRO A CA 1
ATOM 537 C C . PRO A 1 73 ? -1.631 -4.876 -0.879 1.00 94.94 73 PRO A C 1
ATOM 539 O O . PRO A 1 73 ? -2.643 -4.912 -1.582 1.00 94.94 73 PRO A O 1
ATOM 542 N N . ALA A 1 74 ? -0.875 -3.792 -0.759 1.00 94.12 74 ALA A N 1
ATOM 543 C CA . ALA A 1 74 ? -0.986 -2.648 -1.647 1.00 94.12 74 ALA A CA 1
ATOM 544 C C . ALA A 1 74 ? -0.182 -2.907 -2.932 1.00 94.12 74 ALA A C 1
ATOM 546 O O . ALA A 1 74 ? 0.634 -3.824 -3.006 1.00 94.12 74 ALA A O 1
ATOM 547 N N . PHE A 1 75 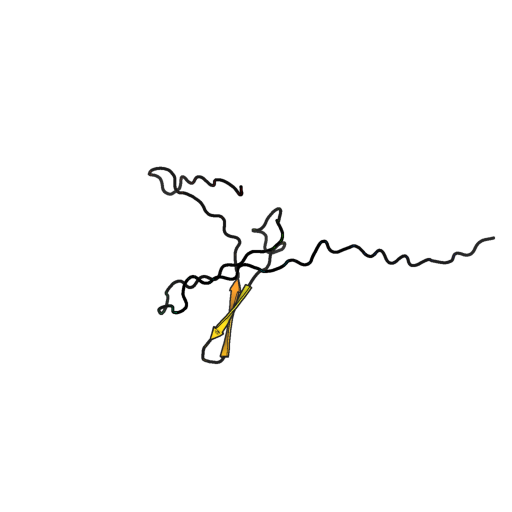? -0.415 -2.087 -3.951 1.00 92.62 75 PHE A N 1
ATOM 548 C CA . PHE A 1 75 ? 0.310 -2.147 -5.215 1.00 92.62 75 PHE A CA 1
ATOM 549 C C . PHE A 1 75 ? 0.658 -0.736 -5.685 1.00 92.62 75 PHE A C 1
ATOM 551 O O . PHE A 1 75 ? -0.039 0.228 -5.358 1.00 92.62 75 PHE A O 1
ATOM 558 N N . TYR A 1 76 ? 1.733 -0.614 -6.461 1.00 92.94 76 TYR A N 1
ATOM 559 C CA . TYR A 1 76 ? 2.087 0.641 -7.110 1.00 92.94 76 TYR A CA 1
ATOM 560 C C . TYR A 1 76 ? 1.174 0.884 -8.318 1.00 92.94 76 TYR A C 1
ATOM 562 O O . TYR A 1 76 ? 1.031 0.016 -9.180 1.00 92.94 76 TYR A O 1
ATOM 570 N N . PHE A 1 77 ? 0.542 2.056 -8.377 1.00 89.81 77 PHE A N 1
ATOM 571 C CA . PHE A 1 77 ? -0.417 2.414 -9.421 1.00 89.81 77 PHE A CA 1
ATOM 572 C C . PHE A 1 77 ? 0.130 3.528 -10.314 1.00 89.81 77 PHE A C 1
ATOM 574 O O . PHE A 1 77 ? 0.603 4.552 -9.822 1.00 89.81 77 PHE A O 1
ATOM 581 N N . VAL A 1 78 ? 0.002 3.343 -11.629 1.00 85.50 78 VAL A N 1
ATOM 582 C CA . VAL A 1 78 ? 0.281 4.365 -12.642 1.00 85.50 78 VAL A CA 1
ATOM 583 C C . VAL A 1 78 ? -0.991 4.559 -13.468 1.00 85.50 78 VAL A C 1
ATOM 585 O O . VAL A 1 78 ? -1.539 3.564 -13.955 1.00 85.50 78 VAL A O 1
ATOM 588 N N . PRO A 1 79 ? -1.492 5.799 -13.624 1.00 80.56 79 PRO A N 1
ATOM 589 C CA . PRO A 1 79 ? -2.632 6.050 -14.490 1.00 80.56 79 PRO A CA 1
ATOM 590 C C . PRO A 1 79 ? -2.267 5.720 -15.941 1.00 80.56 79 PRO A C 1
ATOM 592 O O . PRO A 1 79 ? -1.168 6.019 -16.401 1.00 80.56 79 PRO A O 1
ATOM 595 N N . TYR A 1 80 ? -3.206 5.128 -16.669 1.00 78.38 80 TYR A N 1
ATOM 596 C CA . TYR A 1 80 ? -3.083 4.882 -18.101 1.00 78.38 80 TYR A CA 1
ATOM 597 C C . TYR A 1 80 ? -4.323 5.416 -18.816 1.00 78.38 80 TYR A C 1
ATOM 599 O O . TYR A 1 80 ? -5.399 5.506 -18.220 1.00 78.38 80 TYR A O 1
ATOM 607 N N . GLU A 1 81 ? -4.183 5.730 -20.101 1.00 75.19 81 GLU A N 1
ATOM 608 C CA . GLU A 1 81 ? -5.308 6.089 -20.962 1.00 75.19 81 GLU A CA 1
ATOM 609 C C . GLU A 1 81 ? -5.477 5.042 -22.064 1.00 75.19 81 GLU A C 1
ATOM 611 O O . GLU A 1 81 ? -4.514 4.666 -22.738 1.00 75.19 81 GLU A O 1
ATOM 616 N N . VAL A 1 82 ? -6.710 4.563 -22.254 1.00 73.25 82 VAL A N 1
ATOM 617 C CA . VAL A 1 82 ? -7.073 3.756 -23.428 1.00 73.25 82 VAL A CA 1
ATOM 618 C C . VAL A 1 82 ? -7.142 4.689 -24.627 1.00 73.25 82 VAL A C 1
ATOM 620 O O . VAL A 1 82 ? -7.881 5.675 -24.598 1.00 73.25 82 VAL A O 1
ATOM 623 N N . VAL A 1 83 ? -6.409 4.376 -25.691 1.00 73.50 83 VAL A N 1
ATOM 624 C CA . VAL A 1 83 ? -6.426 5.159 -26.927 1.00 73.50 83 VAL A CA 1
ATOM 625 C C . VAL A 1 83 ? -6.938 4.285 -28.065 1.00 73.50 83 VAL A C 1
ATOM 627 O O . VAL A 1 83 ? -6.343 3.269 -28.400 1.00 73.50 83 VAL A O 1
ATOM 630 N N . GLY A 1 84 ? -8.017 4.720 -28.719 1.00 74.00 84 GLY A N 1
ATOM 631 C CA . GLY A 1 84 ? -8.584 4.038 -29.885 1.00 74.00 84 GLY A CA 1
ATOM 632 C C . GLY A 1 84 ? -9.822 3.195 -29.571 1.00 74.00 84 GLY A C 1
ATOM 633 O O . GLY A 1 84 ? -10.525 3.435 -28.593 1.00 74.00 84 GLY A O 1
ATOM 634 N N . THR A 1 85 ? -10.142 2.260 -30.470 1.00 74.62 85 THR A N 1
ATOM 635 C CA . THR A 1 85 ? -11.310 1.358 -30.359 1.00 74.62 85 THR A CA 1
ATOM 636 C C . THR A 1 85 ? -10.951 -0.032 -29.843 1.00 74.62 85 THR A C 1
ATOM 638 O O . THR A 1 85 ? -11.846 -0.794 -29.481 1.00 74.62 85 THR A O 1
ATOM 641 N N . ASP A 1 86 ? -9.660 -0.353 -29.802 1.00 72.38 86 ASP A N 1
ATOM 642 C CA . ASP A 1 86 ? -9.139 -1.574 -29.210 1.00 72.38 86 ASP A CA 1
ATOM 643 C C . ASP A 1 86 ? -8.809 -1.293 -27.738 1.00 72.38 86 ASP A C 1
ATOM 645 O O . ASP A 1 86 ? -7.931 -0.463 -27.479 1.00 72.38 86 ASP A O 1
ATOM 649 N N . PRO A 1 87 ? -9.498 -1.935 -26.775 1.00 63.41 87 PRO A N 1
ATOM 650 C CA . PRO A 1 87 ? -9.225 -1.723 -25.366 1.00 63.41 87 PRO A CA 1
ATOM 651 C C . PRO A 1 87 ? -7.786 -2.076 -25.010 1.00 63.41 87 PRO A C 1
ATOM 653 O O . PRO A 1 87 ? -7.290 -1.480 -24.078 1.00 63.41 87 PRO A O 1
ATOM 656 N N . GLU A 1 88 ? -7.095 -2.946 -25.756 1.00 69.31 88 GLU A N 1
ATOM 657 C CA . GLU 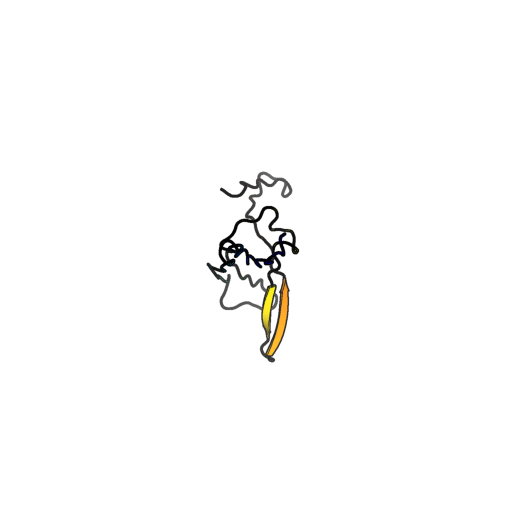A 1 88 ? -5.704 -3.324 -25.478 1.00 69.31 88 GLU A CA 1
ATOM 658 C C . GLU A 1 88 ? -4.668 -2.290 -25.960 1.00 69.31 88 GLU A C 1
ATOM 660 O O . GLU A 1 88 ? -3.468 -2.424 -25.702 1.00 69.31 88 GLU A O 1
ATOM 665 N N . THR A 1 89 ? -5.106 -1.236 -26.658 1.00 69.94 89 THR A N 1
ATOM 666 C CA . THR A 1 89 ? -4.233 -0.130 -27.063 1.00 69.94 89 THR A CA 1
ATOM 667 C C . THR A 1 89 ? -4.252 0.957 -25.993 1.00 69.94 89 THR A C 1
ATOM 669 O O . THR A 1 89 ? -5.182 1.758 -25.893 1.00 69.94 89 THR A O 1
ATOM 672 N N . TYR A 1 90 ? -3.189 1.013 -25.194 1.00 64.62 90 TYR A N 1
ATOM 673 C CA . TYR A 1 90 ? -3.045 1.994 -24.122 1.00 64.62 90 TYR A CA 1
ATOM 674 C C . TYR A 1 90 ? -1.852 2.916 -24.380 1.00 64.62 90 TYR A C 1
ATOM 676 O O . TYR A 1 90 ? -0.784 2.472 -24.805 1.00 64.62 90 TYR A O 1
ATOM 684 N N . SER A 1 91 ? -2.020 4.202 -24.076 1.00 66.94 91 SER A N 1
ATOM 685 C CA . SER A 1 91 ? -0.918 5.150 -23.948 1.00 66.94 91 SER A CA 1
ATOM 686 C C . SER A 1 91 ? -0.645 5.358 -22.464 1.00 66.94 91 SER A C 1
ATOM 688 O O . SER A 1 91 ? -1.505 5.831 -21.720 1.00 66.94 91 SER A O 1
ATOM 690 N N . ASN A 1 92 ? 0.556 4.994 -22.019 1.00 62.84 92 ASN A N 1
ATOM 691 C CA . ASN A 1 92 ? 1.055 5.407 -20.716 1.00 62.84 92 ASN A CA 1
ATOM 692 C C . ASN A 1 92 ? 1.889 6.677 -20.937 1.00 62.84 92 ASN A C 1
ATOM 694 O O . ASN A 1 92 ? 2.939 6.575 -21.575 1.00 62.84 92 ASN A O 1
ATOM 698 N N . PRO A 1 93 ? 1.464 7.857 -20.451 1.00 57.84 93 PRO A N 1
ATOM 699 C CA . PRO A 1 93 ? 2.265 9.073 -20.584 1.00 57.84 93 PRO A CA 1
ATOM 700 C C . PRO A 1 93 ? 3.621 8.977 -19.859 1.00 57.84 93 PRO A C 1
ATOM 702 O O . PRO A 1 93 ? 4.485 9.821 -20.081 1.00 57.84 93 PRO A O 1
ATOM 705 N N . GLY A 1 94 ? 3.831 7.940 -19.038 1.00 46.34 94 GLY A N 1
ATOM 706 C CA . GLY A 1 94 ? 4.966 7.849 -18.132 1.00 46.34 94 GLY A CA 1
ATOM 707 C C . GLY A 1 94 ? 4.817 8.851 -16.982 1.00 46.34 94 GLY A C 1
ATOM 708 O O . GLY A 1 94 ? 3.959 9.738 -17.029 1.00 46.34 94 GLY A O 1
ATOM 709 N N . PRO A 1 95 ? 5.604 8.713 -15.903 1.00 46.66 95 PRO A N 1
ATOM 710 C CA . PRO A 1 95 ? 5.690 9.780 -14.917 1.00 46.66 95 PRO A CA 1
ATOM 711 C C . PRO A 1 95 ? 6.255 11.044 -15.588 1.00 46.66 95 PRO A C 1
ATOM 713 O O . PRO A 1 95 ? 7.173 10.950 -16.406 1.00 46.66 95 PRO A O 1
ATOM 716 N N . ALA A 1 96 ? 5.669 12.197 -15.252 1.00 43.34 96 ALA A N 1
ATOM 717 C CA . ALA A 1 96 ? 6.130 13.518 -15.683 1.00 43.34 96 ALA A CA 1
ATOM 718 C C . ALA A 1 96 ? 7.541 13.845 -15.170 1.00 43.34 96 ALA A C 1
ATOM 720 O O . ALA A 1 96 ? 7.887 13.383 -14.056 1.00 43.34 96 ALA A O 1
#

Foldseek 3Di:
DDDDDPPPDPPPPPPPDDWDKADWDWPDPDADVVGDIDIDIDIPDDDPDQQDCVGPWDWDWDQDPVRDIDIDTDGDDADWDQDDDDSPRIDRVPDD

Radius of gyration: 22.5 Å; chains: 1; bounding box: 80×23×48 Å

Sequence (96 aa):
MILSGLCLTAAIVPVLGATEISGIGQNSGEVGRYAKFEVSFSLSRTYNDPFDPAIIDAVVIFTRPDLSTVTVPAFYFVPYEVVGTDPETYSNPGPA